Protein AF-A0A351MLQ3-F1 (afdb_monomer)

Structure (mmCIF, N/CA/C/O backbone):
data_AF-A0A351MLQ3-F1
#
_entry.id   AF-A0A351MLQ3-F1
#
loop_
_atom_site.group_PDB
_atom_site.id
_atom_site.type_symbol
_atom_site.label_atom_id
_atom_site.label_alt_id
_atom_site.label_comp_id
_atom_site.label_asym_id
_atom_site.label_entity_id
_atom_site.label_seq_id
_atom_site.pdbx_PDB_ins_code
_atom_site.Cartn_x
_atom_site.Cartn_y
_atom_site.Cartn_z
_atom_site.occupancy
_atom_site.B_iso_or_equiv
_atom_site.auth_seq_id
_atom_site.auth_comp_id
_atom_site.auth_asym_id
_atom_site.auth_atom_id
_atom_site.pdbx_PDB_model_num
ATOM 1 N N . PRO A 1 1 ? 18.421 6.839 -2.915 1.00 81.38 1 PRO A N 1
ATOM 2 C CA . PRO A 1 1 ? 17.225 6.469 -3.716 1.00 81.38 1 PRO A CA 1
ATOM 3 C C . PRO A 1 1 ? 16.521 5.207 -3.191 1.00 81.38 1 PRO A C 1
ATOM 5 O O . PRO A 1 1 ? 15.486 5.346 -2.555 1.00 81.38 1 PRO A O 1
ATOM 8 N N . ARG A 1 2 ? 17.129 4.016 -3.313 1.00 84.88 2 ARG A N 1
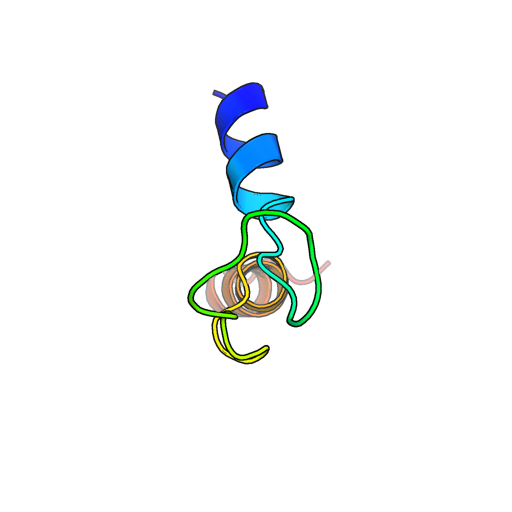ATOM 9 C CA . ARG A 1 2 ? 16.477 2.728 -2.986 1.00 84.88 2 ARG A CA 1
ATOM 10 C C . ARG A 1 2 ? 15.913 2.598 -1.565 1.00 84.88 2 ARG A C 1
ATOM 12 O O . ARG A 1 2 ? 14.862 2.011 -1.378 1.00 84.88 2 ARG A O 1
ATOM 19 N N . ARG A 1 3 ? 16.575 3.177 -0.554 1.00 83.44 3 ARG A N 1
ATOM 20 C CA . ARG A 1 3 ? 16.087 3.143 0.843 1.00 83.44 3 ARG A CA 1
ATOM 21 C C . ARG A 1 3 ? 14.727 3.829 1.035 1.00 83.44 3 ARG A C 1
ATOM 23 O O . ARG A 1 3 ? 13.924 3.382 1.838 1.00 83.44 3 ARG A O 1
ATOM 30 N N . TRP A 1 4 ? 14.496 4.923 0.309 1.00 81.56 4 TRP A N 1
ATOM 31 C CA . TRP A 1 4 ? 13.250 5.686 0.382 1.00 81.56 4 TRP A CA 1
ATOM 32 C C . TRP A 1 4 ? 12.136 4.948 -0.346 1.00 81.56 4 TRP A C 1
ATOM 34 O O . TRP A 1 4 ? 11.035 4.826 0.168 1.00 81.56 4 TRP A O 1
ATOM 44 N N . GLU A 1 5 ? 12.466 4.398 -1.508 1.00 81.56 5 GLU A N 1
ATOM 45 C CA . GLU A 1 5 ? 11.573 3.564 -2.302 1.00 81.56 5 GLU A CA 1
ATOM 46 C C . GLU A 1 5 ? 11.108 2.333 -1.515 1.00 81.56 5 GLU A C 1
ATOM 48 O O .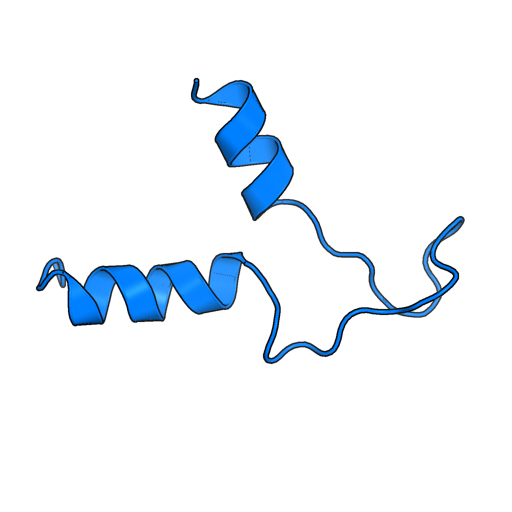 GLU A 1 5 ? 9.910 2.127 -1.359 1.00 81.56 5 GLU A O 1
ATOM 53 N N . ALA A 1 6 ? 12.034 1.598 -0.892 1.00 83.12 6 ALA A N 1
ATOM 54 C CA . ALA A 1 6 ? 11.701 0.459 -0.039 1.00 83.12 6 ALA A CA 1
ATOM 55 C C . ALA A 1 6 ? 10.784 0.848 1.134 1.00 83.12 6 ALA A C 1
ATOM 57 O O . ALA A 1 6 ? 9.852 0.115 1.451 1.00 83.12 6 ALA A O 1
ATOM 58 N N . ALA A 1 7 ? 11.010 2.010 1.755 1.00 82.88 7 ALA A N 1
ATOM 59 C CA . ALA A 1 7 ? 10.164 2.499 2.842 1.00 82.88 7 ALA A CA 1
ATOM 60 C C . ALA A 1 7 ? 8.744 2.862 2.372 1.00 82.88 7 ALA A C 1
ATOM 62 O O . ALA A 1 7 ? 7.775 2.582 3.075 1.00 82.88 7 ALA A O 1
ATOM 63 N N . LEU A 1 8 ? 8.614 3.465 1.187 1.00 79.75 8 LEU A N 1
ATOM 64 C CA . LEU A 1 8 ? 7.319 3.813 0.600 1.00 79.75 8 LEU A CA 1
ATOM 65 C C . LEU A 1 8 ? 6.528 2.563 0.205 1.00 79.75 8 LEU A C 1
ATOM 67 O O . LEU A 1 8 ? 5.350 2.461 0.541 1.00 79.75 8 LEU A O 1
ATOM 71 N N . VAL A 1 9 ? 7.184 1.604 -0.449 1.00 77.62 9 VAL A N 1
ATOM 72 C CA . VAL A 1 9 ? 6.603 0.316 -0.860 1.00 77.62 9 VAL A CA 1
ATOM 73 C C . VAL A 1 9 ? 6.156 -0.481 0.374 1.00 77.62 9 VAL A C 1
ATOM 75 O O . VAL A 1 9 ? 5.011 -0.916 0.461 1.00 77.62 9 VAL A O 1
ATOM 78 N N . ALA A 1 10 ? 6.992 -0.557 1.412 1.00 81.38 10 ALA A N 1
ATOM 79 C CA . ALA A 1 10 ? 6.661 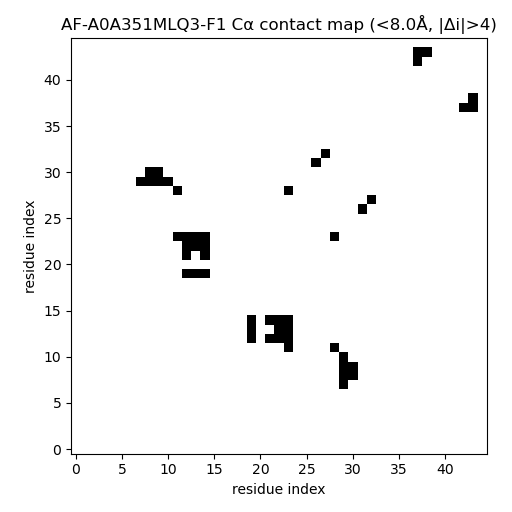-1.249 2.660 1.00 81.38 10 ALA A CA 1
ATOM 80 C C . ALA A 1 10 ? 5.635 -0.516 3.554 1.00 81.38 10 ALA A C 1
ATOM 82 O O . ALA A 1 10 ? 5.245 -1.042 4.601 1.00 81.38 10 ALA A O 1
ATOM 83 N N . CYS A 1 11 ? 5.191 0.694 3.194 1.00 83.56 11 CYS A N 1
ATOM 84 C CA . CYS A 1 11 ? 4.252 1.463 4.006 1.00 83.56 11 CYS A CA 1
ATOM 85 C C . CYS A 1 11 ? 2.849 0.830 3.974 1.00 83.56 11 CYS A C 1
ATOM 87 O O . CYS A 1 11 ? 2.118 0.934 2.986 1.00 83.56 11 CYS A O 1
ATOM 89 N N . ARG A 1 12 ? 2.472 0.192 5.089 1.00 85.44 12 ARG A N 1
ATOM 90 C CA . ARG A 1 12 ? 1.194 -0.512 5.288 1.00 85.44 12 ARG A CA 1
ATOM 91 C C . ARG A 1 12 ? 0.492 -0.037 6.574 1.00 85.44 12 ARG A C 1
ATOM 93 O O . ARG A 1 12 ? 0.639 -0.675 7.622 1.00 85.44 12 ARG A O 1
ATOM 100 N N . PRO A 1 13 ? -0.218 1.110 6.547 1.00 89.19 13 PRO A N 1
ATOM 101 C CA . PRO A 1 13 ? -1.007 1.593 7.681 1.00 89.19 13 PRO A CA 1
ATOM 102 C C . PRO A 1 13 ? -2.308 0.782 7.803 1.00 89.19 13 PRO A C 1
ATOM 104 O O . PRO A 1 13 ? -3.390 1.229 7.427 1.00 89.19 13 PRO A O 1
ATOM 107 N N . GLU A 1 14 ? -2.170 -0.448 8.287 1.00 90.75 14 GLU A N 1
ATOM 108 C CA . GLU A 1 14 ? -3.260 -1.399 8.511 1.00 90.75 14 GLU A CA 1
ATOM 109 C C . GLU A 1 14 ? -4.104 -1.031 9.736 1.00 90.75 14 GLU A C 1
ATOM 111 O O . GLU A 1 14 ? -3.598 -0.507 10.734 1.00 90.75 14 GLU A O 1
ATOM 116 N N . ALA A 1 15 ? -5.396 -1.361 9.684 1.00 92.44 15 ALA A N 1
ATOM 117 C CA . ALA A 1 15 ? -6.288 -1.202 10.824 1.00 92.44 15 ALA A CA 1
ATOM 118 C C . ALA A 1 15 ? -5.798 -2.028 12.025 1.00 92.44 15 ALA A C 1
ATOM 120 O O . ALA A 1 15 ? -5.415 -3.186 11.883 1.00 92.44 15 ALA A O 1
ATOM 121 N N . GLY A 1 16 ? -5.808 -1.419 13.213 1.00 92.94 16 GLY A N 1
ATOM 122 C CA . GLY A 1 16 ? -5.385 -2.070 14.456 1.00 92.94 16 GLY A CA 1
ATOM 123 C C . GLY A 1 16 ? -3.879 -2.029 14.740 1.00 92.94 16 GLY A C 1
ATOM 124 O O . GLY A 1 16 ? -3.469 -2.430 15.828 1.00 92.94 16 GLY A O 1
ATOM 125 N N . ARG A 1 17 ? -3.041 -1.508 13.830 1.00 91.75 17 ARG A N 1
ATOM 126 C CA . ARG A 1 17 ? -1.617 -1.298 14.131 1.00 91.75 17 ARG A CA 1
ATOM 127 C C . ARG A 1 17 ? -1.412 -0.116 15.090 1.00 91.75 17 ARG A C 1
ATOM 129 O O . ARG A 1 17 ? -2.049 0.927 14.918 1.00 91.75 17 ARG A O 1
ATOM 136 N N . PRO A 1 18 ? -0.483 -0.223 16.060 1.00 94.25 18 PRO A N 1
ATOM 137 C CA . PRO A 1 18 ? -0.139 0.890 16.939 1.00 94.25 18 PRO A CA 1
ATOM 138 C C . PRO A 1 18 ? 0.257 2.142 16.147 1.00 94.25 18 PRO A C 1
ATOM 140 O O . PRO A 1 18 ? 1.091 2.079 15.246 1.00 94.25 18 PRO A O 1
ATOM 143 N N . GLY A 1 19 ? -0.351 3.280 16.484 1.00 92.00 19 GLY A N 1
ATOM 144 C CA . GLY A 1 19 ? -0.082 4.565 15.830 1.00 92.00 19 GLY A CA 1
ATOM 145 C C . GLY A 1 19 ? -0.822 4.802 14.507 1.00 92.00 19 GLY A C 1
ATOM 146 O O . GLY A 1 19 ? -0.707 5.892 13.950 1.00 92.00 19 GLY A O 1
ATOM 147 N N . VAL A 1 20 ? -1.617 3.847 14.011 1.00 93.75 20 VAL A N 1
ATOM 148 C CA . VAL A 1 20 ? -2.459 4.052 12.822 1.00 93.75 20 VAL A CA 1
ATOM 149 C C . VAL A 1 20 ? -3.800 4.653 13.235 1.00 93.75 20 VAL A C 1
ATOM 151 O O . VAL A 1 20 ? -4.680 3.961 13.737 1.00 93.75 20 VAL A O 1
ATOM 154 N N . GLN A 1 21 ? -3.958 5.959 13.011 1.00 95.12 21 GLN A N 1
ATOM 155 C CA . GLN A 1 21 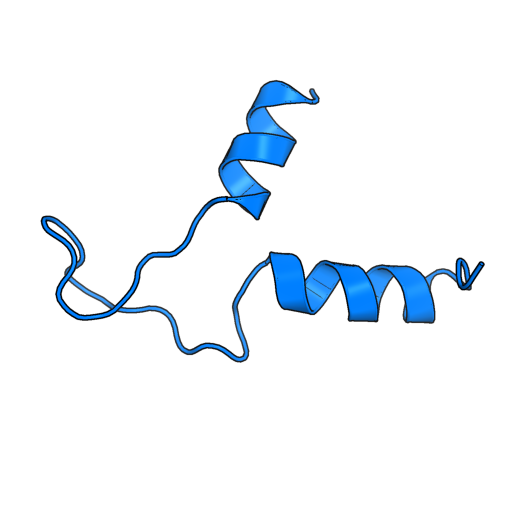? -5.217 6.672 13.273 1.00 95.12 21 GLN A CA 1
ATOM 156 C C . GLN A 1 21 ? -6.207 6.588 12.106 1.00 95.12 21 GLN A C 1
ATOM 158 O O . GLN A 1 21 ? -7.415 6.607 12.321 1.00 95.12 21 GLN A O 1
ATOM 163 N N . GLN A 1 22 ? -5.700 6.501 10.875 1.00 93.25 22 GLN A N 1
ATOM 164 C CA . GLN A 1 22 ? -6.504 6.378 9.661 1.00 93.25 22 GLN A CA 1
ATOM 165 C C . GLN A 1 22 ? -5.946 5.237 8.810 1.00 93.25 22 GLN A C 1
ATOM 167 O O . GLN A 1 22 ? -4.934 5.421 8.125 1.00 93.25 22 GLN A O 1
ATOM 172 N N . PRO A 1 23 ? -6.557 4.044 8.887 1.00 92.62 23 PRO A N 1
ATOM 173 C CA . PRO A 1 23 ? -6.172 2.926 8.046 1.00 92.62 23 PRO A CA 1
ATOM 174 C C . PRO A 1 23 ? -6.331 3.289 6.572 1.00 92.62 23 PRO A C 1
ATOM 176 O O . PRO A 1 23 ? -7.325 3.906 6.186 1.00 92.62 23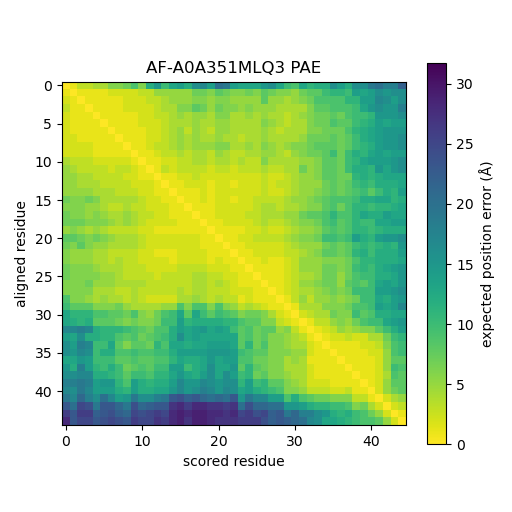 PRO A O 1
ATOM 179 N N . ARG A 1 24 ? -5.369 2.894 5.738 1.00 89.88 24 ARG A N 1
ATOM 180 C CA . ARG A 1 24 ? -5.496 3.073 4.288 1.00 89.88 24 ARG A CA 1
ATOM 181 C C . ARG A 1 24 ? -6.270 1.888 3.701 1.00 89.88 24 ARG A C 1
ATOM 183 O O . ARG A 1 24 ? -5.839 0.758 3.939 1.00 89.88 24 ARG A O 1
ATOM 190 N N . PRO A 1 25 ? -7.341 2.113 2.920 1.00 86.88 25 PRO A N 1
ATOM 191 C CA . PRO A 1 25 ? -7.990 1.053 2.149 1.00 86.88 25 PRO A CA 1
ATOM 192 C C . PRO A 1 25 ? -6.996 0.317 1.248 1.00 86.88 25 PRO A C 1
ATOM 194 O O . PRO A 1 25 ? -6.052 0.935 0.746 1.00 86.88 25 PRO A O 1
ATOM 197 N N . ALA A 1 26 ? -7.203 -0.987 1.064 1.00 82.69 26 ALA A N 1
ATOM 198 C CA . ALA A 1 26 ? -6.284 -1.848 0.324 1.00 82.69 26 ALA A CA 1
ATOM 199 C C . ALA A 1 26 ? -6.110 -1.388 -1.133 1.00 82.69 26 ALA A C 1
ATOM 201 O O . ALA A 1 26 ? -4.993 -1.379 -1.627 1.00 82.69 26 ALA A O 1
ATOM 202 N N . GLU A 1 27 ? -7.151 -0.872 -1.794 1.00 79.44 27 GLU A N 1
ATOM 203 C CA . GLU A 1 27 ? -7.046 -0.396 -3.184 1.00 79.44 27 GLU A CA 1
ATOM 204 C C . GLU A 1 27 ? -6.080 0.789 -3.386 1.00 79.44 27 GLU A C 1
ATOM 206 O O . GLU A 1 27 ? -5.700 1.102 -4.512 1.00 79.44 27 GLU A O 1
ATOM 211 N N . TYR A 1 28 ? -5.663 1.455 -2.305 1.00 78.62 28 TYR A N 1
ATOM 212 C CA . TYR A 1 28 ? -4.713 2.573 -2.337 1.00 78.62 28 TYR A CA 1
ATOM 213 C C . TYR A 1 28 ? -3.311 2.182 -1.856 1.00 78.62 28 TYR A C 1
ATOM 215 O O . TYR A 1 28 ? -2.483 3.035 -1.503 1.00 78.62 28 TYR A O 1
ATOM 223 N N . TRP A 1 29 ? -3.037 0.888 -1.752 1.00 81.31 29 TRP A N 1
ATOM 224 C CA . TRP A 1 29 ? -1.779 0.380 -1.238 1.00 81.31 29 TRP A CA 1
ATOM 225 C C . TRP A 1 29 ? -0.669 0.426 -2.301 1.00 81.31 29 TRP A C 1
ATOM 227 O O . TRP A 1 29 ? -0.868 0.001 -3.432 1.00 81.31 29 TRP A O 1
ATOM 237 N N . PRO A 1 30 ? 0.542 0.903 -1.95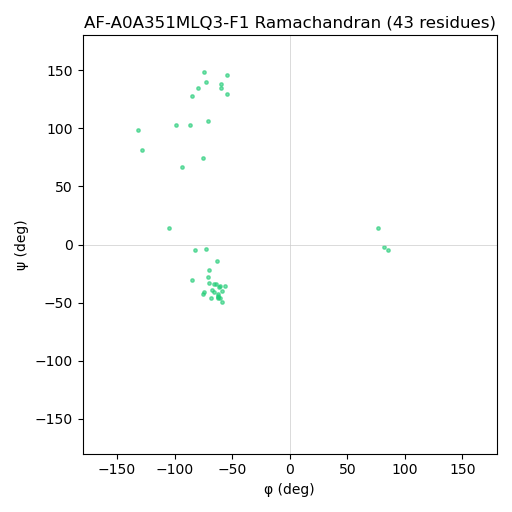2 1.00 72.12 30 PRO A N 1
ATOM 238 C CA . PRO A 1 30 ? 1.589 1.157 -2.941 1.00 72.12 30 PRO A CA 1
ATOM 239 C C . PRO A 1 30 ? 2.135 -0.091 -3.654 1.00 72.12 30 PRO A C 1
ATOM 241 O O . PRO A 1 30 ? 2.451 0.026 -4.831 1.00 72.12 30 PRO A O 1
ATOM 244 N N . ASN A 1 31 ? 2.229 -1.276 -3.020 1.00 70.50 31 ASN A N 1
ATOM 245 C CA . ASN A 1 31 ? 2.618 -2.485 -3.779 1.00 70.50 31 ASN A CA 1
ATOM 246 C C . ASN A 1 31 ? 1.604 -2.861 -4.856 1.00 70.50 31 ASN A C 1
ATOM 248 O O . ASN A 1 31 ? 2.006 -3.367 -5.894 1.00 70.50 31 ASN A O 1
ATOM 252 N N . ASP A 1 32 ? 0.320 -2.627 -4.618 1.00 68.19 32 ASP A N 1
ATOM 253 C CA . ASP A 1 32 ? -0.747 -3.024 -5.534 1.00 68.19 32 ASP A CA 1
ATOM 254 C C . ASP A 1 32 ? -0.684 -2.123 -6.786 1.00 68.19 32 ASP A C 1
ATOM 256 O O . ASP A 1 32 ? -0.948 -2.550 -7.909 1.00 68.19 32 ASP A O 1
ATOM 260 N N . CYS A 1 33 ? -0.172 -0.896 -6.619 1.00 69.75 33 CYS A N 1
ATOM 261 C CA . CYS A 1 33 ? 0.202 -0.017 -7.720 1.00 69.75 33 CYS A CA 1
ATOM 262 C C . CYS A 1 33 ? 1.438 -0.485 -8.502 1.00 69.75 33 CYS A C 1
ATOM 264 O O . CYS A 1 33 ? 1.594 -0.031 -9.629 1.00 69.75 33 CYS A O 1
ATOM 266 N N . LEU A 1 34 ? 2.331 -1.325 -7.961 1.00 73.31 34 LEU A N 1
ATOM 267 C CA . LEU A 1 34 ? 3.531 -1.764 -8.693 1.00 73.31 34 LEU A CA 1
ATOM 268 C C . LEU A 1 34 ? 3.195 -2.781 -9.781 1.00 73.31 34 LEU A C 1
ATOM 270 O O . LEU A 1 34 ? 3.729 -2.662 -10.877 1.00 73.31 34 LEU A O 1
ATOM 274 N N . GLU A 1 35 ? 2.294 -3.728 -9.516 1.00 72.00 35 GLU A N 1
ATOM 275 C CA . GLU A 1 35 ? 1.795 -4.653 -10.545 1.00 72.00 35 GLU A CA 1
ATOM 276 C C . GLU A 1 35 ? 1.070 -3.884 -11.653 1.00 72.00 35 GLU A C 1
ATOM 278 O O . GLU A 1 35 ? 1.341 -4.074 -12.840 1.00 72.00 35 GLU A O 1
ATOM 283 N N . LEU A 1 36 ? 0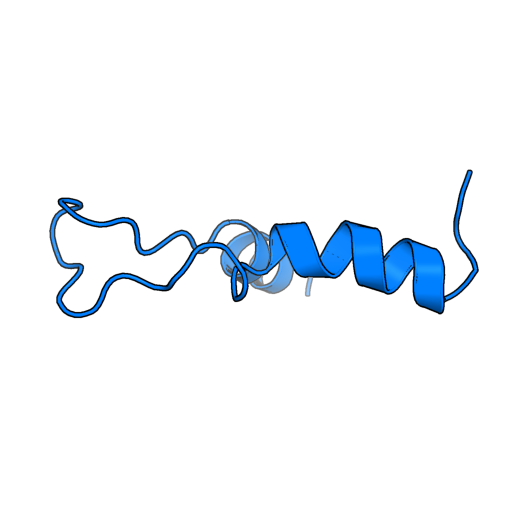.214 -2.934 -11.263 1.00 68.94 36 LEU A N 1
ATOM 284 C CA . LEU A 1 36 ? -0.462 -2.044 -12.200 1.00 68.94 36 LEU A CA 1
ATOM 285 C C . LEU A 1 36 ? 0.534 -1.175 -12.985 1.00 68.94 36 LEU A C 1
ATOM 287 O O . LEU A 1 36 ? 0.401 -1.031 -14.196 1.00 68.94 36 LEU A O 1
ATOM 291 N N . ALA A 1 37 ? 1.542 -0.605 -12.325 1.00 74.00 37 ALA A N 1
ATOM 292 C CA . ALA A 1 37 ? 2.568 0.206 -12.973 1.00 74.00 37 ALA A CA 1
ATOM 293 C C . ALA A 1 37 ? 3.429 -0.628 -13.931 1.00 74.00 37 ALA A C 1
ATOM 295 O O . ALA A 1 37 ? 3.717 -0.162 -15.028 1.00 74.00 37 ALA A O 1
ATOM 296 N N . ALA A 1 38 ? 3.797 -1.856 -13.562 1.00 76.50 38 ALA A N 1
ATOM 297 C CA . ALA A 1 38 ? 4.522 -2.783 -14.428 1.00 76.50 38 ALA A CA 1
ATOM 298 C C . ALA A 1 38 ? 3.710 -3.111 -15.692 1.00 76.50 38 ALA A C 1
ATOM 300 O O . ALA A 1 38 ? 4.225 -2.979 -16.805 1.00 76.50 38 ALA A O 1
ATOM 301 N N . ALA A 1 39 ? 2.416 -3.413 -15.532 1.00 76.56 39 ALA A N 1
ATOM 302 C CA . ALA A 1 39 ? 1.497 -3.641 -16.646 1.00 76.56 39 ALA A CA 1
ATOM 303 C C . ALA A 1 39 ? 1.335 -2.400 -17.545 1.00 76.56 39 ALA A C 1
ATOM 305 O O . ALA A 1 39 ? 1.362 -2.514 -18.769 1.00 76.56 39 ALA A O 1
ATOM 306 N N . LEU A 1 40 ? 1.210 -1.203 -16.958 1.00 74.62 40 LEU A N 1
ATOM 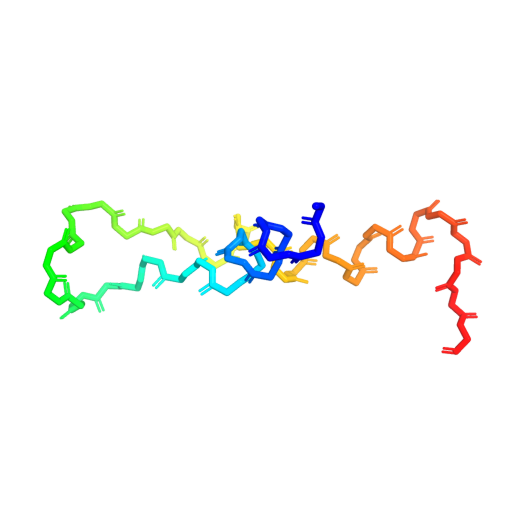307 C CA . LEU A 1 40 ? 1.057 0.059 -17.696 1.00 74.62 40 LEU A CA 1
ATOM 308 C C . LEU A 1 40 ? 2.330 0.489 -18.436 1.00 74.62 40 LEU A C 1
ATOM 310 O O . LEU A 1 40 ? 2.242 1.094 -19.502 1.00 74.62 40 LEU A O 1
ATOM 314 N N . VAL A 1 41 ? 3.508 0.191 -17.886 1.00 84.50 41 VAL A N 1
ATOM 315 C CA . VAL A 1 41 ? 4.809 0.497 -18.507 1.00 84.50 41 VAL A CA 1
ATOM 316 C C . VAL A 1 41 ? 5.206 -0.569 -19.546 1.00 84.50 41 VAL A C 1
ATOM 318 O O . VAL A 1 41 ? 6.184 -0.391 -20.267 1.00 84.50 41 VAL A O 1
ATOM 321 N N . GLY A 1 42 ? 4.427 -1.649 -19.686 1.00 71.56 42 GLY A N 1
ATOM 322 C CA . GLY A 1 42 ? 4.689 -2.735 -20.638 1.00 71.56 42 GLY A CA 1
ATOM 323 C C . GLY A 1 42 ? 5.794 -3.696 -20.191 1.00 71.56 42 GLY A C 1
ATOM 324 O O . GLY A 1 42 ? 6.281 -4.480 -20.999 1.00 71.56 42 GLY A O 1
ATOM 325 N N . GLY A 1 43 ? 6.191 -3.636 -18.919 1.00 63.09 43 GLY A N 1
ATOM 326 C CA . GLY A 1 43 ? 7.148 -4.550 -18.304 1.00 63.09 43 GLY A CA 1
ATOM 327 C C . GLY A 1 43 ? 6.423 -5.705 -17.630 1.00 63.09 43 GLY A C 1
ATOM 328 O O . GLY A 1 43 ?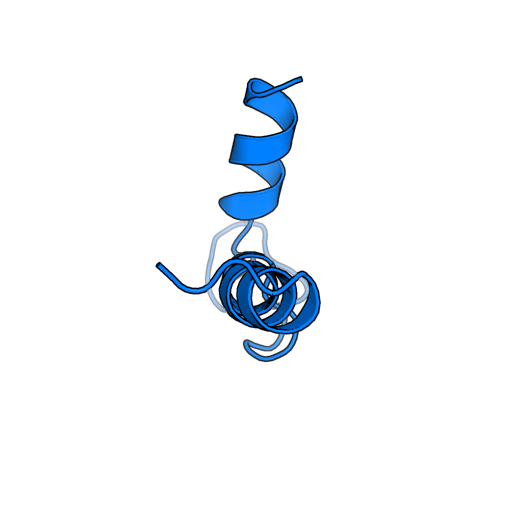 6.413 -5.786 -16.406 1.00 63.09 43 GLY A O 1
ATOM 329 N N . ALA A 1 44 ? 5.773 -6.555 -18.418 1.00 49.38 44 ALA A N 1
ATOM 330 C CA . ALA A 1 44 ? 5.428 -7.897 -17.978 1.00 49.38 44 ALA A CA 1
ATOM 331 C C . ALA A 1 44 ? 6.491 -8.841 -18.553 1.00 49.38 44 ALA A C 1
ATOM 333 O O . ALA A 1 44 ? 6.459 -9.121 -19.748 1.00 49.38 44 ALA A O 1
ATOM 334 N N . ASP A 1 45 ? 7.426 -9.274 -17.707 1.00 53.16 45 ASP A N 1
ATOM 335 C CA . ASP A 1 45 ? 8.208 -10.503 -17.889 1.00 53.16 45 ASP A CA 1
ATOM 336 C C . ASP A 1 45 ? 7.855 -11.459 -16.743 1.00 53.16 45 ASP A C 1
ATOM 338 O O . ASP A 1 45 ? 7.890 -11.005 -15.572 1.00 53.16 45 ASP A O 1
#

pLDDT: mean 80.48, std 10.29, range [49.38, 95.12]

Mean predicted aligned error: 7.35 Å

Foldseek 3Di:
DVVVVVCQLPDFLDPPDPPRPDGDPPVPHVVVVVVVVCVVVVNDD

Secondary structure (DSSP, 8-state):
-HHHHHHHHT----TTSTT-SSPPPGGG-HHHHHHHHHHHHT---

Radius of gyration: 12.84 Å; Cα contacts (8 Å, |Δi|>4): 25; chains: 1; bounding box: 25×17×38 Å

Sequence (45 aa):
PRRWEAALVACRPEAGRPGVQQPRPAEYWPNDCLELAAALVGGAD

Solvent-accessible surface area (backbone atoms only — not comparable to full-atom values): 2900 Å² total; per-residue (Å²): 112,69,71,60,52,53,52,54,47,68,55,70,52,45,79,88,43,90,90,46,88,69,54,62,60,72,96,75,34,52,57,66,48,47,61,52,47,29,58,74,72,67,59,79,129